Protein AF-A0A3D9RP71-F1 (afdb_monomer)

Foldseek 3Di:
DFDPDFDDPPDPPDDLVNLLVVLVVLVVVLVVLVVVLVVLLCCLVPDPQDPPDPCSVVVSVVLNVVSVVLNVVSVVLNVLSVVQNVCSVPPHDPVSSVVSVRVSVGSVRVVVVSVVVSVVSVVVRVVD

Secondary structure (DSSP, 8-state):
---SS------S---HHHHHHHHHHHHHHHHHHHHHHHHHHHHHHHS---TTSTTHHHHHHHHHHHHHHHHHHHHHHHHHHHHHHHHTTTS--HHHHHHHHHHHHHHHHHHHHHHHHHHHHHHHHHH-

Structure (mmCIF, N/CA/C/O backbone):
data_AF-A0A3D9RP71-F1
#
_entry.id   AF-A0A3D9RP71-F1
#
loop_
_atom_site.group_PDB
_atom_site.id
_atom_site.type_symbol
_atom_site.label_atom_id
_atom_site.label_alt_id
_atom_site.label_comp_id
_atom_site.label_asym_id
_atom_site.label_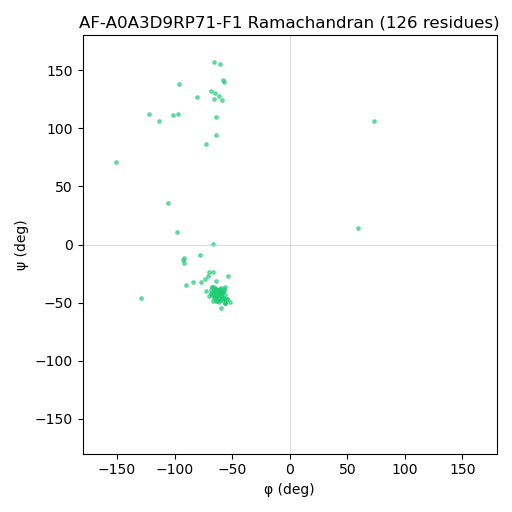entity_id
_atom_site.label_seq_id
_atom_site.pdbx_PDB_ins_code
_atom_site.Cartn_x
_atom_site.Cartn_y
_atom_site.Cartn_z
_atom_site.occupancy
_atom_site.B_iso_or_equiv
_atom_site.auth_seq_id
_atom_site.auth_comp_id
_atom_site.auth_asym_id
_atom_site.auth_atom_id
_atom_site.pdbx_PDB_model_num
ATOM 1 N N . MET A 1 1 ? 8.391 0.810 6.250 1.00 54.66 1 MET A N 1
ATOM 2 C CA . MET A 1 1 ? 8.148 -0.360 7.128 1.00 54.66 1 MET A CA 1
ATOM 3 C C . MET A 1 1 ? 8.701 -1.580 6.411 1.00 54.66 1 MET A C 1
ATOM 5 O O . MET A 1 1 ? 8.597 -1.591 5.196 1.00 54.66 1 MET A O 1
ATOM 9 N N . LYS A 1 2 ? 9.329 -2.535 7.108 1.00 62.09 2 LYS A N 1
ATOM 10 C CA . LYS A 1 2 ? 9.953 -3.707 6.464 1.00 62.09 2 LYS A CA 1
ATOM 11 C C . LYS A 1 2 ? 9.019 -4.913 6.489 1.00 62.09 2 LYS A C 1
ATOM 13 O O . LYS A 1 2 ? 8.387 -5.164 7.517 1.00 62.09 2 LYS A O 1
ATOM 18 N N . SER A 1 3 ? 8.960 -5.645 5.381 1.00 67.69 3 SER A N 1
ATOM 19 C CA . SER A 1 3 ? 8.308 -6.955 5.305 1.00 67.69 3 SER A CA 1
ATOM 20 C C . SER A 1 3 ? 8.945 -7.982 6.245 1.00 67.69 3 SER A C 1
ATOM 22 O O . SER A 1 3 ? 10.122 -7.905 6.603 1.00 67.69 3 SER A O 1
ATOM 24 N N . ILE A 1 4 ? 8.152 -8.988 6.622 1.00 70.75 4 ILE A N 1
ATOM 25 C CA . ILE A 1 4 ? 8.651 -10.213 7.270 1.00 70.75 4 ILE A CA 1
ATOM 26 C C . ILE A 1 4 ? 9.124 -11.200 6.190 1.00 70.75 4 ILE A C 1
ATOM 28 O O . ILE A 1 4 ? 10.067 -11.962 6.401 1.00 70.75 4 ILE A O 1
ATOM 32 N N . ILE A 1 5 ? 8.481 -11.183 5.017 1.00 74.69 5 ILE A N 1
ATOM 33 C CA . ILE A 1 5 ? 8.832 -12.034 3.880 1.00 74.69 5 ILE A CA 1
ATOM 34 C C . ILE A 1 5 ? 9.719 -11.233 2.934 1.00 74.69 5 ILE A C 1
ATOM 36 O O . ILE A 1 5 ? 9.245 -10.314 2.273 1.00 74.69 5 ILE A O 1
ATOM 40 N N . LYS A 1 6 ? 10.989 -11.631 2.819 1.00 74.25 6 LYS A N 1
ATOM 41 C CA . LYS A 1 6 ? 11.907 -11.030 1.847 1.00 74.25 6 LYS A CA 1
ATOM 42 C C . LYS A 1 6 ? 11.396 -11.240 0.427 1.00 74.25 6 LYS A C 1
ATOM 44 O O . LYS A 1 6 ? 11.156 -12.382 0.017 1.00 74.25 6 LYS A O 1
ATOM 49 N N . TYR A 1 7 ? 11.306 -10.147 -0.320 1.00 78.88 7 TYR A N 1
ATOM 50 C CA . TYR A 1 7 ? 11.076 -10.196 -1.753 1.00 78.88 7 TYR A CA 1
ATOM 51 C C . TYR A 1 7 ? 12.168 -11.034 -2.435 1.00 78.88 7 TYR A C 1
ATOM 53 O O . TYR A 1 7 ? 13.347 -11.001 -2.071 1.00 78.88 7 TYR A O 1
ATOM 61 N N . ARG A 1 8 ? 11.760 -11.837 -3.416 1.00 73.25 8 ARG A N 1
ATOM 62 C CA . ARG A 1 8 ? 12.668 -12.579 -4.289 1.00 73.25 8 ARG A CA 1
ATOM 63 C C . ARG A 1 8 ? 12.356 -12.165 -5.716 1.00 73.25 8 ARG A C 1
ATOM 65 O O . ARG A 1 8 ? 11.290 -12.499 -6.226 1.00 73.25 8 ARG A O 1
ATOM 72 N N . GLY A 1 9 ? 13.293 -11.463 -6.347 1.00 65.38 9 GLY A N 1
ATOM 73 C CA . GLY A 1 9 ? 13.229 -11.135 -7.766 1.00 65.38 9 GLY A CA 1
ATOM 74 C C . GLY A 1 9 ? 13.277 -12.406 -8.601 1.00 65.38 9 GLY A C 1
ATOM 75 O O . GLY A 1 9 ? 14.347 -12.960 -8.858 1.00 65.38 9 GLY A O 1
ATOM 76 N N . PHE A 1 10 ? 12.111 -12.928 -8.974 1.00 60.00 10 PHE A N 1
ATOM 77 C CA . PHE A 1 10 ? 12.036 -14.081 -9.858 1.00 60.00 10 PHE A CA 1
ATOM 78 C C . PHE A 1 10 ? 12.215 -13.619 -11.305 1.00 60.00 10 PHE A C 1
ATOM 80 O O . PHE A 1 10 ? 11.466 -12.772 -11.789 1.00 60.00 10 PHE A O 1
ATOM 87 N N . ASN A 1 11 ? 13.173 -14.259 -11.981 1.00 57.59 11 ASN A N 1
ATOM 88 C CA . ASN A 1 11 ? 13.448 -14.200 -13.416 1.00 57.59 11 ASN A CA 1
ATOM 89 C C . ASN A 1 11 ? 14.091 -12.888 -13.923 1.00 57.59 11 ASN A C 1
ATOM 91 O O . ASN A 1 11 ? 13.431 -11.863 -14.062 1.00 57.59 11 ASN A O 1
ATOM 95 N N . ARG A 1 12 ? 15.393 -12.944 -14.251 1.00 62.53 12 ARG A N 1
ATOM 96 C CA . ARG A 1 12 ? 16.184 -11.805 -14.774 1.00 62.53 12 ARG A CA 1
ATOM 97 C C . ARG A 1 12 ? 15.947 -11.515 -16.264 1.00 62.53 12 ARG A C 1
ATOM 99 O O . ARG A 1 12 ? 16.408 -10.493 -16.753 1.00 62.53 12 ARG A O 1
ATOM 106 N N . ASN A 1 13 ? 15.224 -12.392 -16.965 1.00 67.06 13 ASN A N 1
ATOM 107 C CA . ASN A 1 13 ? 14.987 -12.312 -18.410 1.00 67.06 13 ASN A CA 1
ATOM 108 C C . ASN A 1 13 ? 13.554 -11.866 -18.745 1.00 67.06 13 ASN A C 1
ATOM 110 O O . ASN A 1 13 ? 12.966 -12.370 -19.699 1.00 67.06 13 ASN A O 1
ATOM 114 N N . LYS A 1 14 ? 12.963 -10.967 -17.949 1.00 76.31 14 LYS A N 1
ATOM 115 C CA . LYS A 1 14 ? 11.636 -10.419 -18.259 1.00 76.31 14 LYS A CA 1
ATOM 116 C C . LYS A 1 14 ? 11.717 -9.537 -19.503 1.00 76.31 14 LYS A C 1
ATOM 118 O O . LYS A 1 14 ? 12.587 -8.672 -19.602 1.00 76.31 14 LYS A O 1
ATOM 123 N N . SER A 1 15 ? 10.796 -9.743 -20.432 1.00 84.69 15 SER A N 1
ATOM 124 C CA . SER A 1 15 ? 10.582 -8.855 -21.572 1.00 84.69 15 SER A CA 1
ATOM 125 C C . SER A 1 15 ? 10.073 -7.484 -21.113 1.00 84.69 15 SER A C 1
ATOM 127 O O . SER A 1 15 ? 9.471 -7.345 -20.046 1.00 84.69 15 SER A O 1
ATOM 129 N N . VAL A 1 16 ? 10.281 -6.455 -21.938 1.00 84.25 16 VAL A N 1
ATOM 130 C CA . VAL A 1 16 ? 9.745 -5.108 -21.671 1.00 84.25 16 VAL A CA 1
ATOM 131 C C . VAL A 1 16 ? 8.223 -5.146 -21.507 1.00 84.25 16 VAL A C 1
ATOM 133 O O . VAL A 1 16 ? 7.696 -4.480 -20.619 1.00 84.25 16 VAL A O 1
ATOM 136 N N . ASP A 1 17 ? 7.527 -5.969 -22.293 1.00 86.06 17 ASP A N 1
ATOM 137 C CA . ASP A 1 17 ? 6.075 -6.131 -22.197 1.00 86.06 17 ASP A CA 1
ATOM 138 C C . ASP A 1 17 ? 5.647 -6.737 -20.854 1.00 86.06 17 ASP A C 1
ATOM 140 O O . ASP A 1 17 ? 4.705 -6.245 -20.233 1.00 86.06 17 ASP A O 1
ATOM 144 N N . GLU A 1 18 ? 6.371 -7.737 -20.339 1.00 87.81 18 GLU A N 1
ATOM 145 C CA . GLU A 1 18 ? 6.117 -8.292 -19.001 1.00 87.81 18 GLU A CA 1
ATOM 146 C C . GLU A 1 18 ? 6.361 -7.260 -17.893 1.00 87.81 18 GLU A C 1
ATOM 148 O O . GLU A 1 18 ? 5.616 -7.204 -16.912 1.00 87.81 18 GLU A O 1
ATOM 153 N N . LEU A 1 19 ? 7.390 -6.421 -18.027 1.00 88.62 19 LEU A N 1
ATOM 154 C CA . LEU A 1 19 ? 7.688 -5.361 -17.060 1.00 88.62 19 LEU A CA 1
ATOM 155 C C . LEU A 1 19 ? 6.606 -4.272 -17.068 1.00 88.62 19 LEU A C 1
ATOM 157 O O . LEU A 1 19 ? 6.135 -3.862 -16.005 1.00 88.62 19 LEU A O 1
ATOM 161 N N . LEU A 1 20 ? 6.156 -3.854 -18.253 1.00 89.12 20 LEU A N 1
ATOM 162 C CA . LEU A 1 20 ? 5.041 -2.917 -18.409 1.00 89.12 20 LEU A CA 1
ATOM 163 C C . LEU A 1 20 ? 3.737 -3.502 -17.859 1.00 89.12 20 LEU A C 1
ATOM 165 O O . LEU A 1 20 ? 2.997 -2.810 -17.159 1.00 89.12 20 LEU A O 1
ATOM 169 N N . TYR A 1 21 ? 3.478 -4.783 -18.120 1.00 90.56 21 TYR A N 1
ATOM 170 C CA . TYR A 1 21 ? 2.328 -5.491 -17.571 1.00 90.56 21 TYR A CA 1
ATOM 171 C C . TYR A 1 21 ? 2.353 -5.512 -16.036 1.00 90.56 21 TYR A C 1
ATOM 173 O O . TYR A 1 21 ? 1.352 -5.179 -15.399 1.00 90.56 21 TYR A O 1
ATOM 181 N N . ASN A 1 22 ? 3.505 -5.802 -15.423 1.00 91.12 22 ASN A N 1
ATOM 182 C CA . ASN A 1 22 ? 3.662 -5.745 -13.966 1.00 91.12 22 ASN A CA 1
ATOM 183 C C . ASN A 1 22 ? 3.371 -4.346 -13.408 1.00 91.12 22 ASN A C 1
ATOM 185 O O . ASN A 1 22 ? 2.635 -4.221 -12.429 1.00 91.12 22 ASN A O 1
ATOM 189 N N . ASN A 1 23 ? 3.872 -3.294 -14.060 1.00 92.25 23 ASN A N 1
ATOM 190 C CA . ASN A 1 23 ? 3.583 -1.918 -13.657 1.00 92.25 23 ASN A CA 1
ATOM 191 C C . ASN A 1 23 ? 2.082 -1.600 -13.729 1.00 92.25 23 ASN A C 1
ATOM 193 O O . ASN A 1 23 ? 1.546 -0.973 -12.815 1.00 92.25 23 ASN A O 1
ATOM 197 N N . ILE A 1 24 ? 1.383 -2.061 -14.772 1.00 93.62 24 ILE A N 1
ATOM 198 C CA . ILE A 1 24 ? -0.076 -1.915 -14.893 1.00 93.62 24 ILE A CA 1
ATOM 199 C C . ILE A 1 24 ? -0.786 -2.622 -13.731 1.00 93.62 24 ILE A C 1
ATOM 201 O O . ILE A 1 24 ? -1.639 -2.019 -13.076 1.00 93.62 24 ILE A O 1
ATOM 205 N N . LEU A 1 25 ? -0.405 -3.863 -13.415 1.00 95.38 25 LEU A N 1
ATOM 206 C CA . LEU A 1 25 ? -0.972 -4.597 -12.279 1.00 95.38 25 LEU A CA 1
ATOM 207 C C . LEU A 1 25 ? -0.747 -3.871 -10.948 1.00 95.38 25 LEU A C 1
ATOM 209 O O . LEU A 1 25 ? -1.652 -3.815 -10.112 1.00 95.38 25 LEU A O 1
ATOM 213 N N . TRP A 1 26 ? 0.436 -3.293 -10.742 1.00 96.19 26 TRP A N 1
ATOM 214 C CA . TRP A 1 26 ? 0.723 -2.500 -9.549 1.00 96.19 26 TRP A CA 1
ATOM 215 C C . TRP A 1 26 ? -0.148 -1.246 -9.472 1.00 96.19 26 TRP A C 1
ATOM 217 O O . TRP A 1 26 ? -0.711 -0.970 -8.413 1.00 96.19 26 TRP A O 1
ATOM 227 N N . LEU A 1 27 ? -0.339 -0.529 -10.581 1.00 95.75 27 LEU A N 1
ATOM 228 C CA . LEU A 1 27 ? -1.230 0.634 -10.625 1.00 95.75 27 LEU A CA 1
ATOM 229 C C . LEU A 1 27 ? -2.682 0.259 -10.299 1.00 95.75 27 LEU A C 1
ATOM 231 O O . LEU A 1 27 ? -3.320 0.941 -9.497 1.00 95.75 27 LEU A O 1
ATOM 235 N N . HIS A 1 28 ? -3.200 -0.841 -10.856 1.00 96.50 28 HIS A N 1
ATOM 236 C CA . HIS A 1 28 ? -4.540 -1.332 -10.517 1.00 96.50 28 HIS A CA 1
ATOM 237 C C . HIS A 1 28 ? -4.667 -1.676 -9.034 1.00 96.50 28 HIS A C 1
ATOM 239 O O . HIS A 1 28 ? -5.631 -1.256 -8.392 1.00 96.50 28 HIS A O 1
ATOM 245 N N . TYR A 1 29 ? -3.674 -2.374 -8.479 1.00 96.62 29 TYR A N 1
ATOM 246 C CA . TYR A 1 29 ? -3.624 -2.666 -7.052 1.00 96.62 29 TYR A CA 1
ATOM 247 C C . TYR A 1 29 ? -3.679 -1.377 -6.220 1.00 96.62 29 TYR A C 1
ATOM 249 O O . TYR A 1 29 ? -4.538 -1.243 -5.355 1.00 96.62 29 TYR A O 1
ATOM 257 N N . PHE A 1 30 ? -2.843 -0.380 -6.511 1.00 97.69 30 PHE A N 1
ATOM 258 C CA . PHE A 1 30 ? -2.838 0.862 -5.735 1.00 97.69 30 PHE A CA 1
ATOM 259 C C . PHE A 1 30 ? -4.076 1.742 -5.943 1.00 97.69 30 PHE A C 1
ATOM 261 O O . PHE A 1 30 ? -4.421 2.521 -5.053 1.00 97.69 30 PHE A O 1
ATOM 268 N N . ASN A 1 31 ? -4.778 1.620 -7.067 1.00 96.81 31 ASN A N 1
ATOM 269 C CA . ASN A 1 31 ? -6.090 2.245 -7.229 1.00 96.81 31 ASN A CA 1
ATOM 270 C C . ASN A 1 31 ? -7.134 1.593 -6.320 1.00 96.81 31 ASN A C 1
ATOM 272 O O . ASN A 1 31 ? -7.901 2.305 -5.675 1.00 96.81 31 ASN A O 1
ATOM 276 N N . PHE A 1 32 ? -7.123 0.262 -6.209 1.00 97.25 32 PHE A N 1
ATOM 277 C CA . PHE A 1 32 ? -7.967 -0.446 -5.250 1.00 97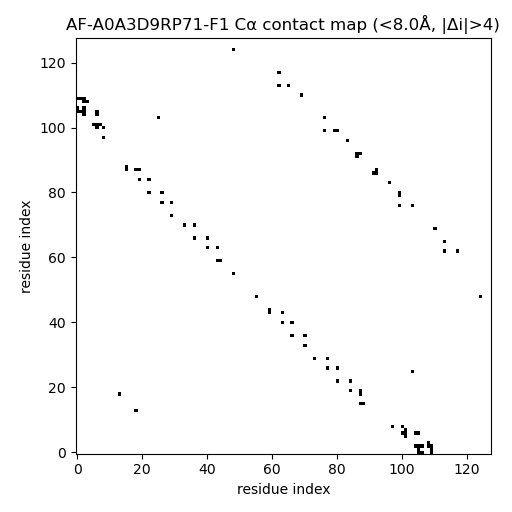.25 32 PHE A CA 1
ATOM 278 C C . PHE A 1 32 ? -7.647 -0.029 -3.806 1.00 97.25 32 PHE A C 1
ATOM 280 O O . PHE A 1 32 ? -8.554 0.339 -3.064 1.00 97.25 32 PHE A O 1
ATOM 287 N N . ILE A 1 33 ? -6.364 0.022 -3.431 1.00 97.56 33 ILE A N 1
ATOM 288 C CA . ILE A 1 33 ? -5.947 0.405 -2.072 1.00 97.56 33 ILE A CA 1
ATOM 289 C C . ILE A 1 33 ? -6.414 1.812 -1.699 1.00 97.56 33 ILE A C 1
ATOM 291 O O . ILE A 1 33 ? -6.833 2.029 -0.568 1.00 97.56 33 ILE A O 1
ATOM 295 N N . LYS A 1 34 ? -6.413 2.765 -2.637 1.00 97.94 34 LYS A N 1
ATOM 296 C CA . LYS A 1 34 ? -6.962 4.108 -2.394 1.00 97.94 34 LYS A CA 1
ATOM 297 C C . LYS A 1 34 ? -8.430 4.055 -1.957 1.00 97.94 34 LYS A C 1
ATOM 299 O O . LYS A 1 34 ? -8.834 4.736 -1.010 1.00 97.94 34 LYS A O 1
ATOM 304 N N . VAL A 1 35 ? -9.233 3.264 -2.670 1.00 98.19 35 VAL A N 1
ATOM 305 C CA . VAL A 1 35 ? -10.656 3.075 -2.363 1.00 98.19 35 VAL A CA 1
ATOM 306 C C . VAL A 1 35 ? -10.804 2.392 -1.005 1.00 98.19 35 VAL A C 1
ATOM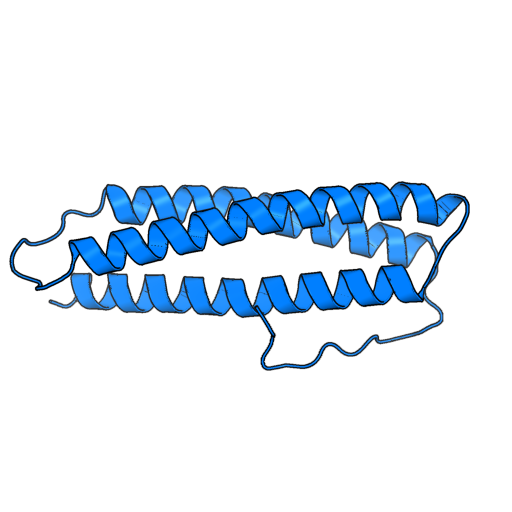 308 O O . VAL A 1 35 ? -11.570 2.863 -0.170 1.00 98.19 35 VAL A O 1
ATOM 311 N N . GLU A 1 36 ? -10.018 1.345 -0.749 1.00 97.75 36 GLU A N 1
ATOM 312 C CA . GLU A 1 36 ? -10.064 0.595 0.508 1.00 97.75 36 GLU A CA 1
ATOM 313 C C . GLU A 1 36 ? -9.644 1.448 1.717 1.00 97.75 36 GLU A C 1
ATOM 315 O O . GLU A 1 36 ? -10.342 1.453 2.726 1.00 97.75 36 GLU A O 1
ATOM 320 N N . ILE A 1 37 ? -8.577 2.249 1.614 1.00 97.94 37 ILE A N 1
ATOM 321 C CA . ILE A 1 37 ? -8.178 3.212 2.655 1.00 97.94 37 ILE A CA 1
ATOM 322 C C . ILE A 1 37 ? -9.313 4.194 2.944 1.00 97.94 37 ILE A C 1
ATOM 324 O O . ILE A 1 37 ? -9.631 4.449 4.106 1.00 97.94 37 ILE A O 1
ATOM 328 N N . THR A 1 38 ? -9.936 4.740 1.898 1.00 97.06 38 THR A N 1
ATOM 329 C CA . THR A 1 38 ? -11.045 5.690 2.054 1.00 97.06 38 THR A CA 1
ATOM 330 C C . THR A 1 38 ? -12.210 5.042 2.800 1.00 97.06 38 THR A C 1
ATOM 332 O O . THR A 1 38 ? -12.712 5.616 3.768 1.00 97.06 38 THR A O 1
ATOM 335 N N . PHE A 1 39 ? -12.574 3.820 2.407 1.00 96.50 39 PHE A N 1
ATOM 336 C CA . PHE A 1 39 ? -13.617 3.032 3.054 1.00 96.50 39 PHE A CA 1
ATOM 337 C C . PHE A 1 39 ? -13.294 2.728 4.523 1.00 96.50 39 PHE A C 1
ATOM 339 O O . PHE A 1 39 ? -14.116 2.994 5.395 1.00 96.50 39 PHE A O 1
ATOM 346 N N . LEU A 1 40 ? -12.091 2.232 4.830 1.00 95.81 40 LEU A N 1
ATOM 347 C CA . LEU A 1 40 ? -11.686 1.913 6.204 1.00 95.81 40 LEU A CA 1
ATOM 348 C C . LEU A 1 40 ? -11.707 3.153 7.103 1.00 95.81 40 LEU A C 1
ATOM 350 O O . LEU A 1 40 ? -12.166 3.079 8.241 1.00 95.81 40 LEU A O 1
ATOM 354 N N . LYS A 1 41 ? -11.269 4.311 6.594 1.00 94.69 41 LYS A N 1
ATOM 355 C CA . LYS A 1 41 ? -11.338 5.574 7.341 1.00 94.69 41 LYS A CA 1
ATOM 356 C C . LYS A 1 41 ? -12.775 6.007 7.620 1.00 94.69 41 LYS A C 1
ATOM 358 O O . LYS A 1 41 ? -13.023 6.551 8.691 1.00 94.69 41 LYS A O 1
ATOM 363 N N . GLN A 1 42 ? -13.696 5.818 6.675 1.00 92.69 42 GLN A N 1
ATOM 364 C CA . GLN A 1 42 ? -15.121 6.105 6.884 1.00 92.69 42 GLN A CA 1
ATOM 365 C C . GLN A 1 42 ? -15.717 5.147 7.913 1.00 92.69 42 GLN A C 1
ATOM 367 O O . GLN A 1 42 ? -16.283 5.599 8.903 1.00 92.69 42 GLN A O 1
ATOM 372 N N . LEU A 1 43 ? -15.475 3.845 7.753 1.00 90.19 43 LEU A N 1
ATOM 373 C CA . LEU A 1 43 ? -15.928 2.809 8.676 1.00 90.19 43 LEU A CA 1
ATOM 374 C C . LEU A 1 43 ? -15.485 3.093 10.117 1.00 90.19 43 LEU A C 1
ATOM 376 O O . LEU A 1 43 ? -16.297 3.058 11.033 1.00 90.19 43 LEU A O 1
ATOM 380 N N . LEU A 1 44 ? -14.211 3.441 10.312 1.00 89.62 44 LEU A N 1
ATOM 381 C CA . LEU A 1 44 ? -13.654 3.786 11.621 1.00 89.62 44 LEU A CA 1
ATOM 382 C C . LEU A 1 44 ? -14.228 5.079 12.221 1.00 89.62 44 LEU A C 1
ATOM 384 O O . LEU A 1 44 ? -14.158 5.262 13.430 1.00 89.62 44 LEU A O 1
ATOM 388 N N . LYS A 1 45 ? -14.763 5.995 11.409 1.00 85.25 45 LYS A N 1
ATOM 389 C CA . LYS A 1 45 ? -15.360 7.253 11.887 1.00 85.25 45 LYS A CA 1
ATOM 390 C C . LYS A 1 45 ? -16.851 7.132 12.180 1.00 85.25 45 LYS A C 1
ATOM 392 O O . LYS A 1 45 ? -17.340 7.810 13.076 1.00 85.25 45 LYS A O 1
ATOM 397 N N . GLU A 1 46 ? -17.560 6.321 11.403 1.00 81.25 46 GLU A N 1
ATOM 398 C CA . GLU A 1 46 ? -19.024 6.231 11.426 1.00 81.25 46 GLU A CA 1
ATOM 399 C C . GLU A 1 46 ? -19.552 5.138 12.360 1.00 81.25 46 GLU A C 1
ATOM 401 O O . GLU A 1 46 ? -20.747 5.109 12.657 1.00 81.25 46 GLU A O 1
ATOM 406 N N . TYR A 1 47 ? -18.694 4.232 12.834 1.00 69.81 47 TYR A N 1
ATOM 407 C CA . TYR A 1 47 ? -19.146 3.113 13.648 1.00 69.81 47 TYR A CA 1
ATOM 408 C C . TYR A 1 47 ? -19.726 3.589 15.000 1.00 69.81 47 TYR A C 1
ATOM 410 O O . TYR A 1 47 ? -19.077 4.368 15.702 1.00 69.81 47 TYR A O 1
ATOM 418 N N . PRO A 1 48 ? -20.933 3.137 15.401 1.00 65.12 48 PRO A N 1
ATOM 419 C CA . PRO A 1 48 ? -21.571 3.540 16.650 1.00 65.12 48 PRO A CA 1
ATOM 420 C C . PRO A 1 48 ? -20.849 2.890 17.833 1.00 65.12 48 PRO A C 1
ATOM 422 O O . PRO A 1 48 ? -21.180 1.805 18.309 1.00 65.12 48 PRO A O 1
ATOM 425 N N . PHE A 1 49 ? -19.807 3.566 18.286 1.00 64.31 49 PHE A N 1
ATOM 426 C CA . PHE A 1 49 ? -18.974 3.168 19.401 1.00 64.31 49 PHE A CA 1
ATOM 427 C C . PHE A 1 49 ? -19.779 3.161 20.707 1.00 64.31 49 PHE A C 1
ATO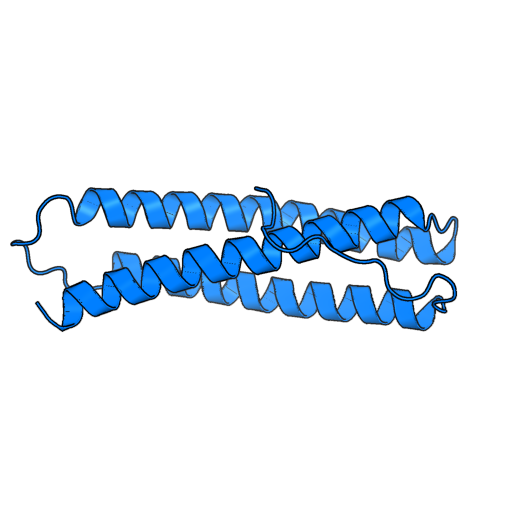M 429 O O . PHE A 1 49 ? -20.144 4.214 21.230 1.00 64.31 49 PHE A O 1
ATOM 436 N N . LYS A 1 50 ? -20.049 1.970 21.262 1.00 57.56 50 LYS A N 1
ATOM 437 C CA . LYS A 1 50 ? -20.550 1.846 22.638 1.00 57.56 50 LYS A CA 1
ATOM 438 C C . LYS A 1 50 ? -19.520 2.491 23.571 1.00 57.56 50 LYS A C 1
ATOM 440 O O . LYS A 1 50 ? -18.352 2.113 23.576 1.00 57.56 50 LYS A O 1
ATOM 445 N N . THR A 1 51 ? -19.954 3.448 24.382 1.00 57.72 51 THR A N 1
ATOM 446 C CA . THR A 1 51 ? -19.106 4.336 25.201 1.00 57.72 51 THR A CA 1
ATOM 447 C C . THR A 1 51 ? -18.337 3.645 26.336 1.00 57.72 51 THR A C 1
ATOM 449 O O . THR A 1 51 ? -17.604 4.311 27.059 1.00 57.72 51 THR A O 1
ATOM 452 N N . ASN A 1 52 ? -18.478 2.327 26.505 1.00 58.94 52 ASN A N 1
ATOM 453 C CA . ASN A 1 52 ? -17.916 1.575 27.631 1.00 58.94 52 ASN A CA 1
ATOM 454 C C . ASN A 1 52 ? -16.580 0.876 27.328 1.00 58.94 52 ASN A C 1
ATOM 456 O O . ASN A 1 52 ? -16.137 0.066 28.137 1.00 58.94 52 ASN A O 1
ATOM 460 N N . ILE A 1 53 ? -15.933 1.161 26.193 1.00 65.25 53 ILE A N 1
ATOM 461 C CA . ILE A 1 53 ? -14.636 0.562 25.843 1.00 65.25 53 ILE A CA 1
ATOM 462 C C . ILE A 1 53 ? -13.522 1.584 26.129 1.00 65.25 53 ILE A C 1
ATOM 464 O O . ILE A 1 53 ? -13.440 2.606 25.439 1.00 65.25 53 ILE A O 1
ATOM 468 N N . PRO A 1 54 ? -12.665 1.344 27.140 1.00 64.69 54 PRO A N 1
ATOM 469 C CA . PRO A 1 54 ? -11.532 2.213 27.440 1.00 64.69 54 PRO A CA 1
ATOM 470 C C . PRO A 1 54 ? -10.601 2.352 26.230 1.00 64.69 54 PRO A C 1
ATOM 472 O O . PRO A 1 54 ? -10.371 1.386 25.507 1.00 64.69 54 PRO A O 1
ATOM 475 N N . ASN A 1 55 ? -10.061 3.553 26.013 1.00 71.50 55 ASN A N 1
ATOM 476 C CA . ASN A 1 55 ? -9.096 3.877 24.950 1.00 71.50 55 ASN A CA 1
ATOM 477 C C . ASN A 1 55 ? -9.585 3.613 23.510 1.00 71.50 55 ASN A C 1
ATOM 479 O O . ASN A 1 55 ? -8.796 3.645 22.566 1.00 71.50 55 ASN A O 1
ATOM 483 N N . LEU A 1 56 ? -10.892 3.398 23.313 1.00 74.50 56 LEU A N 1
ATOM 484 C CA . LEU A 1 56 ? -11.507 3.152 22.005 1.00 74.50 56 LEU A CA 1
ATOM 485 C C . LEU A 1 56 ? -11.128 4.228 20.983 1.00 74.50 56 LEU A C 1
ATOM 487 O O . LEU A 1 56 ? -10.642 3.943 19.890 1.00 74.50 56 LEU A O 1
ATOM 491 N N . PHE A 1 57 ? -11.284 5.485 21.388 1.00 79.00 57 PHE A N 1
ATOM 492 C CA . PHE A 1 57 ? -10.996 6.636 20.545 1.00 79.00 57 PHE A CA 1
ATOM 493 C C . PHE A 1 57 ? -9.510 6.748 20.178 1.00 79.00 57 PHE A C 1
ATOM 495 O O . PHE A 1 57 ? -9.187 7.023 19.025 1.00 79.00 57 PHE A O 1
ATOM 502 N N . GLU A 1 58 ? -8.606 6.474 21.122 1.00 84.69 58 GLU A N 1
ATOM 503 C CA . GLU A 1 58 ? -7.159 6.528 20.883 1.00 84.69 58 GLU A CA 1
ATOM 504 C C . GLU A 1 58 ? -6.734 5.492 19.837 1.00 84.69 58 GLU A C 1
ATOM 506 O O . GLU A 1 58 ? -6.026 5.822 18.885 1.00 84.69 58 GLU A O 1
ATOM 511 N N . HIS A 1 59 ? -7.225 4.255 19.950 1.00 87.19 59 HIS A N 1
ATOM 512 C CA 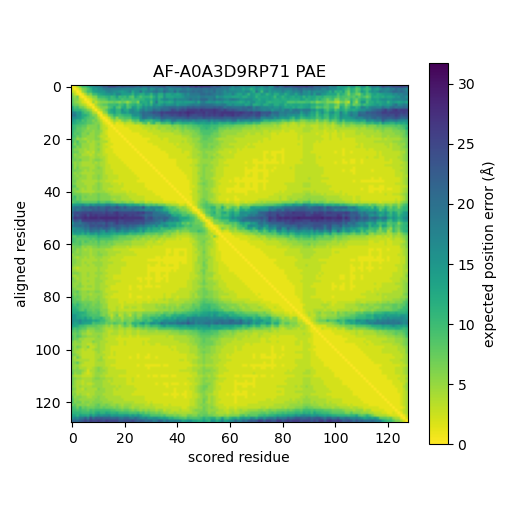. HIS A 1 59 ? -6.936 3.202 18.976 1.00 87.19 59 HIS A CA 1
ATOM 513 C C . HIS A 1 59 ? -7.464 3.535 17.575 1.00 87.19 59 HIS A C 1
ATOM 515 O O . HIS A 1 59 ? -6.750 3.354 16.588 1.00 87.19 59 HIS A O 1
ATOM 521 N N . ILE A 1 60 ? -8.679 4.081 17.472 1.00 88.94 60 ILE A N 1
ATOM 522 C CA . IL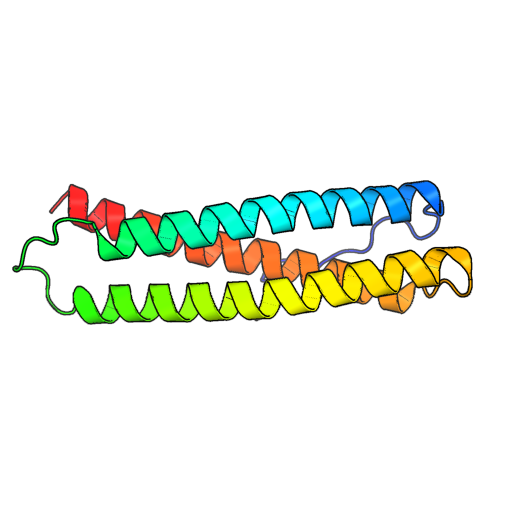E A 1 60 ? -9.245 4.531 16.192 1.00 88.94 60 ILE A CA 1
ATOM 523 C C . ILE A 1 60 ? -8.388 5.636 15.570 1.00 88.94 60 ILE A C 1
ATOM 525 O O . ILE A 1 60 ? -8.087 5.590 14.375 1.00 88.94 60 ILE A O 1
ATOM 529 N N . GLN A 1 61 ? -7.968 6.622 16.366 1.00 89.69 61 GLN A N 1
ATOM 530 C CA . GLN A 1 61 ? -7.106 7.702 15.889 1.00 89.69 61 GLN A CA 1
ATOM 531 C C . GLN A 1 61 ? -5.754 7.182 15.390 1.00 89.69 61 GLN A C 1
ATOM 533 O O . GLN A 1 61 ? -5.269 7.653 14.357 1.00 89.69 61 GLN A O 1
ATOM 538 N N . LEU A 1 62 ? -5.168 6.195 16.075 1.00 93.75 62 LEU A N 1
ATOM 539 C CA . LEU A 1 62 ? -3.941 5.538 15.625 1.00 93.75 62 LEU A CA 1
ATOM 540 C C . LEU A 1 62 ? -4.139 4.853 14.269 1.00 93.75 62 LEU A C 1
ATOM 542 O O . LEU A 1 62 ? -3.365 5.113 13.350 1.00 93.75 62 LEU A O 1
ATOM 546 N N . PHE A 1 63 ? -5.215 4.081 14.089 1.00 95.00 63 PHE A N 1
ATOM 547 C CA . PHE A 1 63 ? -5.500 3.450 12.798 1.00 95.00 63 PHE A CA 1
ATOM 548 C C . PHE A 1 63 ? -5.711 4.463 11.671 1.00 95.00 63 PHE A C 1
ATOM 550 O O . PHE A 1 63 ? -5.219 4.257 10.563 1.00 95.00 63 PHE A O 1
ATOM 557 N N . ILE A 1 64 ? -6.400 5.577 11.933 1.00 94.88 64 ILE A N 1
ATOM 558 C CA . ILE A 1 64 ? -6.577 6.644 10.937 1.00 94.88 64 ILE A CA 1
ATOM 559 C C . ILE A 1 64 ? -5.221 7.234 10.528 1.00 94.88 64 ILE A C 1
ATOM 561 O O . ILE A 1 64 ? -4.969 7.405 9.334 1.00 94.88 64 ILE A O 1
ATOM 565 N N . LYS A 1 65 ? -4.335 7.500 11.493 1.00 96.25 65 LYS A N 1
ATOM 566 C CA . LYS A 1 65 ? -2.985 8.019 11.234 1.00 96.25 65 LYS A CA 1
ATOM 567 C C . LYS A 1 65 ? -2.130 7.032 10.434 1.00 96.25 65 LYS A C 1
ATOM 569 O O . LYS A 1 65 ? -1.394 7.441 9.530 1.00 96.25 65 LYS A O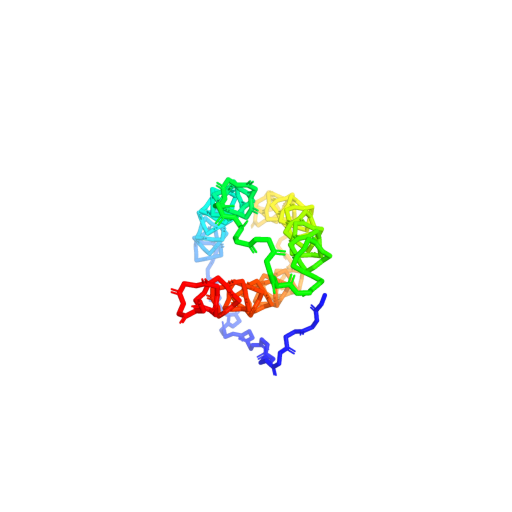 1
ATOM 574 N N . ASP A 1 66 ? -2.230 5.745 10.744 1.00 96.94 66 ASP A N 1
ATOM 575 C CA . ASP A 1 66 ? -1.534 4.703 9.994 1.00 96.94 66 ASP A CA 1
ATOM 576 C C . ASP A 1 66 ? -2.055 4.644 8.552 1.00 96.94 66 ASP A C 1
ATOM 578 O O . ASP A 1 66 ? -1.261 4.687 7.613 1.00 96.94 66 ASP A O 1
ATOM 582 N N . LEU A 1 67 ? -3.377 4.664 8.350 1.00 97.69 67 LEU A N 1
ATOM 583 C CA . LEU A 1 67 ? -3.998 4.715 7.020 1.00 97.69 67 LEU A CA 1
ATOM 584 C C . LEU A 1 67 ? -3.559 5.949 6.211 1.00 97.69 67 LEU A C 1
ATOM 586 O O . LEU A 1 67 ? -3.279 5.826 5.019 1.00 97.69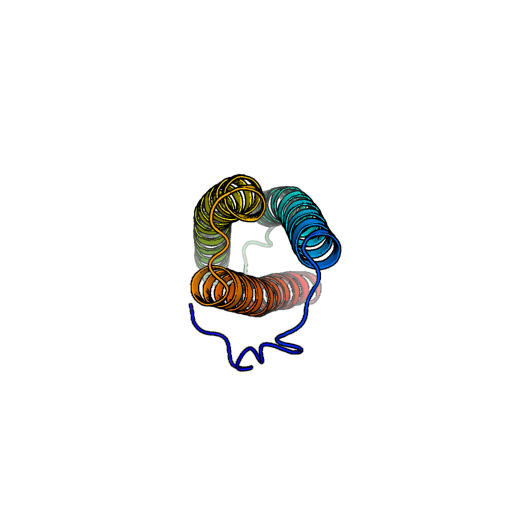 67 LEU A O 1
ATOM 590 N N . ASP A 1 68 ? -3.429 7.118 6.845 1.00 97.50 68 ASP A N 1
ATOM 591 C CA . ASP A 1 68 ? -2.887 8.326 6.204 1.00 97.50 68 ASP A CA 1
ATOM 592 C C . ASP A 1 68 ? -1.417 8.164 5.800 1.00 97.50 68 ASP A C 1
ATOM 594 O O . ASP A 1 68 ? -0.995 8.603 4.727 1.00 97.50 68 ASP A O 1
ATOM 598 N N . THR A 1 69 ? -0.625 7.484 6.628 1.00 97.25 69 THR A N 1
ATOM 599 C CA . THR A 1 69 ? 0.772 7.165 6.311 1.00 97.25 69 THR A CA 1
ATOM 600 C C . THR A 1 69 ? 0.861 6.238 5.096 1.00 97.25 69 THR A C 1
ATOM 602 O O . THR A 1 69 ? 1.671 6.479 4.196 1.00 97.25 69 THR A O 1
ATOM 605 N N . PHE A 1 70 ? -0.008 5.226 5.019 1.00 97.19 70 PHE A N 1
ATOM 606 C CA . PHE A 1 70 ? -0.099 4.327 3.867 1.00 97.19 70 PHE A CA 1
ATOM 607 C C . PHE A 1 70 ? -0.570 5.034 2.593 1.00 97.19 70 PHE A C 1
ATOM 609 O O . PHE A 1 70 ? -0.057 4.719 1.518 1.00 97.19 70 PHE A O 1
ATOM 616 N N . GLU A 1 71 ? -1.490 5.996 2.681 1.00 97.81 71 GLU A N 1
ATOM 617 C CA . GLU A 1 71 ? -1.918 6.792 1.522 1.00 97.81 71 GLU A CA 1
ATOM 618 C C . GLU A 1 71 ? -0.777 7.672 0.994 1.00 97.81 71 GLU A C 1
ATOM 620 O O . GLU A 1 71 ? -0.515 7.709 -0.209 1.00 97.81 71 GLU A O 1
ATOM 625 N N . ASN A 1 72 ? -0.023 8.317 1.885 1.00 97.56 72 ASN A N 1
ATOM 626 C CA . ASN A 1 72 ? 1.134 9.121 1.493 1.00 97.56 72 ASN A CA 1
ATOM 627 C C . ASN A 1 72 ? 2.233 8.272 0.838 1.00 97.56 72 ASN A C 1
ATOM 629 O O . ASN A 1 72 ? 2.847 8.692 -0.143 1.00 97.56 72 ASN A O 1
ATOM 633 N N . HIS A 1 73 ? 2.492 7.069 1.359 1.00 97.06 73 HIS A N 1
ATOM 634 C CA . HIS A 1 73 ? 3.467 6.154 0.759 1.00 97.06 73 HIS A CA 1
ATOM 635 C C . HIS A 1 73 ? 2.980 5.622 -0.597 1.00 97.06 73 HIS A C 1
ATOM 637 O O . HIS A 1 73 ? 3.752 5.595 -1.553 1.00 97.06 73 HIS A O 1
ATOM 643 N N . ARG A 1 74 ? 1.684 5.313 -0.724 1.00 97.44 74 ARG A N 1
ATOM 644 C CA . ARG A 1 74 ? 1.046 4.905 -1.986 1.00 97.44 74 ARG A CA 1
ATOM 645 C C . ARG A 1 74 ? 1.275 5.916 -3.105 1.00 97.44 74 ARG A C 1
ATOM 647 O O . ARG A 1 74 ? 1.615 5.523 -4.218 1.00 97.44 74 ARG A O 1
ATOM 654 N N . ILE A 1 75 ? 1.081 7.204 -2.815 1.00 97.44 75 ILE A N 1
ATOM 655 C CA . ILE A 1 75 ? 1.269 8.289 -3.790 1.00 97.44 75 ILE A CA 1
ATOM 656 C C . ILE A 1 75 ? 2.710 8.285 -4.316 1.00 97.44 75 ILE A C 1
ATOM 658 O O . ILE A 1 75 ? 2.907 8.259 -5.530 1.00 97.44 75 ILE A O 1
ATOM 662 N N . LYS A 1 76 ? 3.703 8.189 -3.422 1.00 96.44 76 LYS A N 1
ATOM 663 C CA . LYS A 1 76 ? 5.126 8.117 -3.800 1.00 96.44 76 LYS A CA 1
ATOM 664 C C . LYS A 1 76 ? 5.441 6.898 -4.668 1.00 96.44 76 LYS A C 1
ATOM 666 O O . LYS A 1 76 ? 6.142 7.012 -5.668 1.00 96.44 76 LYS A O 1
ATOM 671 N N . ILE A 1 77 ? 4.890 5.731 -4.328 1.00 96.69 77 ILE A N 1
ATOM 672 C CA . ILE A 1 77 ? 5.091 4.519 -5.132 1.00 96.69 77 ILE A CA 1
ATOM 673 C C . ILE A 1 77 ? 4.489 4.687 -6.536 1.00 96.69 77 ILE A C 1
ATOM 675 O O . ILE A 1 77 ? 5.116 4.302 -7.519 1.00 96.69 77 ILE A O 1
ATOM 679 N N . ILE A 1 78 ? 3.301 5.287 -6.669 1.00 96.31 78 ILE A N 1
ATOM 680 C CA . ILE A 1 78 ? 2.691 5.544 -7.987 1.00 96.31 78 ILE A CA 1
ATOM 681 C C . ILE A 1 78 ? 3.558 6.476 -8.839 1.00 96.31 78 ILE A C 1
ATOM 683 O O . ILE A 1 78 ? 3.712 6.239 -10.042 1.00 96.31 78 ILE A O 1
ATOM 687 N N . GLU A 1 79 ? 4.132 7.516 -8.238 1.00 94.75 79 GLU A N 1
ATOM 688 C CA . GLU A 1 79 ? 5.077 8.407 -8.918 1.00 94.75 79 GLU A CA 1
ATOM 689 C C . GLU A 1 79 ? 6.296 7.621 -9.427 1.00 94.75 79 GLU A C 1
ATOM 691 O O . GLU A 1 79 ? 6.661 7.743 -10.602 1.00 94.75 79 GLU A O 1
ATOM 696 N N . ASN A 1 80 ? 6.849 6.729 -8.596 1.00 93.25 80 ASN A N 1
ATOM 697 C CA . ASN A 1 80 ? 7.966 5.855 -8.963 1.00 93.25 80 ASN A CA 1
ATOM 698 C C . ASN A 1 80 ? 7.607 4.884 -10.100 1.00 93.25 80 ASN A C 1
ATOM 700 O O . ASN A 1 80 ? 8.359 4.787 -11.070 1.00 93.25 80 ASN A O 1
ATOM 704 N N . ILE A 1 81 ? 6.443 4.224 -10.046 1.00 93.31 81 ILE A N 1
ATOM 705 C CA . ILE A 1 81 ? 5.957 3.342 -11.125 1.00 93.31 81 ILE A CA 1
ATOM 706 C C . ILE A 1 81 ? 5.809 4.128 -12.432 1.00 93.31 81 ILE A C 1
ATOM 708 O O . ILE A 1 81 ? 6.208 3.666 -13.502 1.00 93.31 81 ILE A O 1
ATOM 712 N N . THR A 1 82 ? 5.256 5.340 -12.363 1.00 91.12 82 THR A N 1
ATOM 713 C CA . THR A 1 82 ? 5.057 6.195 -13.541 1.00 91.12 82 THR A CA 1
ATOM 714 C C . THR A 1 82 ? 6.391 6.627 -14.152 1.00 91.12 82 THR A C 1
ATOM 716 O O . THR A 1 82 ? 6.528 6.659 -15.377 1.00 91.12 82 THR A O 1
ATOM 719 N N . SER A 1 83 ? 7.385 6.931 -13.316 1.00 89.94 83 SER A N 1
ATOM 720 C CA . SER A 1 83 ? 8.751 7.234 -13.753 1.00 89.94 83 SER A CA 1
ATOM 721 C C . SER A 1 83 ? 9.411 6.020 -14.418 1.00 89.94 83 SER A C 1
ATOM 723 O O . SER A 1 83 ? 9.889 6.120 -15.550 1.00 89.94 83 SER A O 1
ATOM 725 N N . GLN A 1 84 ? 9.339 4.847 -13.782 1.00 86.62 84 GLN A N 1
ATOM 726 C CA . GLN A 1 84 ? 9.866 3.587 -14.318 1.00 86.62 84 GLN A CA 1
ATOM 727 C C . GLN A 1 84 ? 9.223 3.210 -15.659 1.00 86.62 84 GLN A C 1
ATOM 729 O O . GLN A 1 84 ? 9.922 2.845 -16.601 1.00 86.62 84 GLN A O 1
ATOM 734 N N . ASN A 1 85 ? 7.907 3.390 -15.809 1.00 87.12 85 ASN A N 1
ATOM 735 C CA . ASN A 1 85 ? 7.203 3.189 -17.081 1.00 87.12 85 ASN A CA 1
ATOM 736 C C . ASN A 1 85 ? 7.774 4.029 -18.233 1.00 87.12 85 ASN A C 1
ATOM 738 O O . ASN A 1 85 ? 7.822 3.562 -19.372 1.00 87.12 85 ASN A O 1
ATOM 742 N N . LYS A 1 86 ? 8.214 5.262 -17.955 1.00 86.00 86 LYS A N 1
ATOM 743 C CA . LYS A 1 86 ? 8.863 6.120 -18.958 1.00 86.00 86 LYS A CA 1
ATOM 744 C C . LYS A 1 86 ? 10.280 5.637 -19.276 1.00 86.00 86 LYS A C 1
ATOM 746 O O . LYS A 1 86 ? 10.674 5.649 -20.439 1.00 86.00 86 LYS A O 1
ATOM 751 N N . GLN A 1 87 ? 11.024 5.199 -18.260 1.00 85.06 87 GLN A N 1
ATOM 752 C CA . GLN A 1 87 ? 12.416 4.751 -18.386 1.00 85.06 87 GLN A CA 1
ATOM 753 C C . GLN A 1 87 ? 12.554 3.382 -19.064 1.00 85.06 87 GLN A C 1
ATOM 755 O O . GLN A 1 87 ? 13.528 3.163 -19.781 1.00 85.06 87 GLN A O 1
ATOM 760 N N . LEU A 1 88 ? 11.562 2.496 -18.923 1.00 82.12 88 LEU A N 1
ATOM 761 C CA . LEU A 1 88 ? 11.532 1.169 -19.554 1.00 82.12 88 LEU A CA 1
ATOM 762 C C . LEU A 1 88 ? 11.730 1.204 -21.077 1.00 82.12 88 LEU A C 1
ATOM 764 O O . LEU A 1 88 ? 12.227 0.241 -21.650 1.00 82.12 88 LEU A O 1
ATOM 768 N N . LYS A 1 89 ? 11.359 2.310 -21.732 1.00 72.69 89 LYS A N 1
ATOM 769 C CA . LYS A 1 89 ? 11.466 2.474 -23.189 1.00 72.69 89 LYS A CA 1
ATOM 770 C C . LYS A 1 89 ? 12.778 3.110 -23.652 1.00 72.69 89 LYS A C 1
ATOM 772 O O . LYS A 1 89 ? 13.033 3.128 -24.851 1.00 72.69 89 LYS A O 1
ATOM 777 N N . THR A 1 90 ? 13.577 3.671 -22.743 1.00 78.75 90 THR A N 1
ATOM 778 C CA . THR A 1 90 ? 14.728 4.519 -23.100 1.00 78.75 90 THR A CA 1
ATOM 779 C C . THR A 1 90 ? 16.025 4.110 -22.412 1.00 78.75 90 THR A C 1
ATOM 781 O O . THR A 1 90 ? 17.054 4.038 -23.074 1.00 78.75 90 THR A O 1
ATOM 784 N N . ASN A 1 91 ? 15.998 3.840 -21.106 1.00 78.88 91 ASN A N 1
ATOM 785 C CA . ASN A 1 91 ? 17.173 3.491 -20.312 1.00 78.88 91 ASN A CA 1
ATOM 786 C C . ASN A 1 91 ? 16.764 2.586 -19.141 1.00 78.88 91 ASN A C 1
ATOM 788 O O . ASN A 1 91 ? 16.700 3.017 -17.988 1.00 78.88 91 ASN A O 1
ATOM 792 N N . PHE A 1 92 ? 16.405 1.341 -19.459 1.00 81.94 92 PHE A N 1
ATOM 793 C CA . PHE A 1 92 ? 15.930 0.389 -18.463 1.00 81.94 92 PHE A CA 1
ATOM 794 C C . PHE A 1 92 ? 17.035 0.025 -17.462 1.00 81.94 92 PHE A C 1
ATOM 796 O O . PHE A 1 92 ? 18.097 -0.468 -17.839 1.00 81.94 92 PHE A O 1
ATOM 803 N N . ASN A 1 93 ? 16.744 0.215 -16.174 1.00 84.81 93 ASN A N 1
ATOM 804 C CA . ASN A 1 93 ? 17.596 -0.213 -15.074 1.00 84.81 93 ASN A CA 1
ATOM 805 C C . ASN A 1 93 ? 16.890 -1.314 -14.272 1.00 84.81 93 ASN A C 1
ATOM 807 O O . ASN A 1 93 ? 15.970 -1.042 -13.499 1.00 84.81 93 ASN A O 1
ATOM 811 N N . LEU A 1 94 ? 17.360 -2.553 -14.434 1.00 84.69 94 LEU A N 1
ATOM 812 C CA . LEU A 1 94 ? 16.809 -3.717 -13.742 1.00 84.69 94 LEU A CA 1
ATOM 813 C C . LEU A 1 94 ? 16.909 -3.601 -12.215 1.00 84.69 94 LEU A C 1
ATOM 815 O O . LEU A 1 94 ? 15.971 -3.989 -11.530 1.00 84.69 94 LEU A O 1
ATOM 819 N N . ALA A 1 95 ? 18.004 -3.057 -11.678 1.00 86.00 95 ALA A N 1
ATOM 820 C CA . ALA A 1 95 ? 18.169 -2.920 -10.231 1.00 86.00 95 ALA A CA 1
ATOM 821 C C . ALA A 1 95 ? 17.107 -1.979 -9.649 1.00 86.00 95 ALA A C 1
ATOM 823 O O . ALA A 1 95 ? 16.398 -2.350 -8.724 1.00 86.00 95 ALA A O 1
ATOM 824 N N . ALA A 1 96 ? 16.907 -0.821 -10.282 1.00 87.25 96 ALA A N 1
ATOM 825 C CA . ALA A 1 96 ? 15.891 0.137 -9.852 1.00 87.25 96 ALA A CA 1
ATOM 826 C C . ALA A 1 96 ? 14.456 -0.416 -9.977 1.00 87.25 96 ALA A C 1
ATOM 828 O O . ALA A 1 96 ? 13.579 -0.051 -9.194 1.00 87.25 96 ALA A O 1
ATOM 829 N N . PHE A 1 97 ? 14.204 -1.290 -10.958 1.00 89.12 97 PHE A N 1
ATOM 830 C CA . PHE A 1 97 ? 12.922 -1.985 -11.081 1.00 89.12 97 PHE A CA 1
ATOM 831 C C . PHE A 1 97 ? 12.718 -3.017 -9.963 1.00 89.12 97 PHE A C 1
ATOM 833 O O . PHE A 1 97 ? 11.635 -3.084 -9.388 1.00 89.12 97 PHE A O 1
ATOM 840 N N . GLU A 1 98 ? 13.739 -3.816 -9.649 1.00 88.62 98 GLU A N 1
ATOM 841 C CA . GLU A 1 98 ? 13.668 -4.809 -8.571 1.00 88.62 98 GLU A CA 1
ATOM 842 C C . GLU A 1 98 ? 13.558 -4.143 -7.189 1.00 88.62 98 GLU A C 1
ATOM 844 O O . GLU A 1 98 ? 12.770 -4.612 -6.371 1.00 88.62 98 GLU A O 1
ATOM 849 N N . ASP A 1 99 ? 14.229 -3.009 -6.960 1.00 90.38 99 ASP A N 1
ATOM 850 C CA . ASP A 1 99 ? 14.082 -2.209 -5.734 1.00 90.38 99 ASP A CA 1
ATOM 851 C C . ASP A 1 99 ? 12.636 -1.708 -5.565 1.00 90.38 99 ASP A C 1
ATOM 853 O O . ASP A 1 99 ? 12.052 -1.795 -4.483 1.00 90.38 99 ASP A O 1
ATOM 857 N N . LEU A 1 100 ? 12.017 -1.227 -6.651 1.00 92.25 100 LEU A N 1
ATOM 858 C CA . LEU A 1 100 ? 10.608 -0.826 -6.644 1.00 92.25 100 LEU A CA 1
ATOM 859 C C . LEU A 1 100 ? 9.682 -2.026 -6.398 1.00 92.25 100 LEU A C 1
ATOM 861 O O . LEU A 1 100 ? 8.697 -1.916 -5.668 1.00 92.25 100 LEU A O 1
ATOM 865 N N . ALA A 1 101 ? 9.983 -3.180 -6.994 1.00 92.38 101 ALA A N 1
ATOM 866 C CA . ALA A 1 101 ? 9.213 -4.400 -6.779 1.00 92.38 101 ALA A CA 1
ATOM 867 C C . ALA A 1 101 ? 9.276 -4.864 -5.312 1.00 92.38 101 ALA A C 1
ATOM 869 O O . ALA A 1 101 ? 8.249 -5.265 -4.753 1.00 92.38 101 ALA A O 1
ATOM 870 N N . GLU A 1 102 ? 10.447 -4.762 -4.679 1.00 92.69 102 GLU A N 1
ATOM 871 C CA . GLU A 1 102 ? 10.633 -5.015 -3.249 1.00 92.69 102 GLU A CA 1
ATOM 872 C C . GLU A 1 102 ? 9.829 -4.023 -2.402 1.00 92.69 102 GLU A C 1
ATOM 874 O O . GLU A 1 102 ? 9.047 -4.448 -1.552 1.00 92.69 102 GLU A O 1
ATOM 879 N N . GLU A 1 103 ? 9.915 -2.721 -2.688 1.00 94.56 103 GLU A N 1
ATOM 880 C CA . GLU A 1 103 ? 9.136 -1.693 -1.987 1.00 94.56 103 GLU A CA 1
ATOM 881 C C . GLU A 1 103 ? 7.622 -1.964 -2.065 1.00 94.56 103 GLU A C 1
ATOM 883 O O . GLU A 1 103 ? 6.905 -1.870 -1.065 1.00 94.56 103 GLU A O 1
ATOM 888 N N . ILE A 1 104 ? 7.124 -2.351 -3.241 1.00 95.06 104 ILE A N 1
ATOM 889 C CA . ILE A 1 104 ? 5.713 -2.697 -3.451 1.00 95.06 104 ILE A CA 1
ATOM 890 C C . ILE A 1 104 ? 5.332 -3.958 -2.672 1.00 95.06 104 ILE A C 1
ATOM 892 O O . ILE A 1 104 ? 4.232 -4.031 -2.117 1.00 95.06 104 ILE A O 1
ATOM 896 N N . SER A 1 105 ? 6.212 -4.958 -2.627 1.00 94.00 105 SER A N 1
ATOM 897 C CA . SER A 1 105 ? 6.008 -6.176 -1.840 1.00 94.00 105 SER A CA 1
ATOM 898 C C . SER A 1 105 ? 5.908 -5.861 -0.344 1.00 94.00 105 SER A C 1
ATOM 900 O O . SER A 1 105 ? 4.976 -6.315 0.329 1.00 94.00 105 SER A O 1
ATOM 902 N N . ASP A 1 106 ? 6.808 -5.020 0.162 1.00 94.31 106 ASP A N 1
ATOM 903 C CA . ASP A 1 106 ? 6.821 -4.559 1.548 1.00 94.31 106 ASP A CA 1
ATOM 904 C C . ASP A 1 106 ? 5.555 -3.778 1.897 1.00 94.31 106 ASP A C 1
ATOM 906 O O . ASP A 1 106 ? 4.910 -4.047 2.918 1.00 94.31 106 ASP A O 1
ATOM 910 N N . TYR A 1 107 ? 5.147 -2.863 1.016 1.00 96.38 107 TYR A N 1
ATOM 911 C CA . TYR A 1 107 ? 3.896 -2.128 1.158 1.00 96.38 107 TYR A CA 1
ATOM 912 C C . TYR A 1 107 ? 2.708 -3.088 1.261 1.00 96.38 107 TYR A C 1
ATOM 914 O O . TYR A 1 107 ? 1.901 -2.981 2.182 1.00 96.38 107 TYR A O 1
ATOM 922 N N . LYS A 1 108 ? 2.598 -4.051 0.335 1.00 95.00 108 LYS A N 1
ATOM 923 C CA . LYS A 1 108 ? 1.497 -5.026 0.299 1.00 95.00 108 LYS A CA 1
ATOM 924 C C . LYS A 1 108 ? 1.376 -5.789 1.609 1.00 95.00 108 LYS A C 1
ATOM 926 O O . LYS A 1 108 ? 0.290 -5.853 2.180 1.00 95.00 108 LYS A O 1
ATOM 931 N N . GLN A 1 109 ? 2.482 -6.346 2.097 1.00 93.88 109 GLN A N 1
ATOM 932 C CA . GLN A 1 109 ? 2.453 -7.141 3.320 1.00 93.88 109 GLN A CA 1
ATOM 933 C C . GLN A 1 109 ? 2.095 -6.289 4.540 1.00 93.88 109 GLN A C 1
ATOM 935 O O . GLN A 1 109 ? 1.258 -6.680 5.354 1.00 93.88 109 GLN A O 1
ATOM 940 N N . THR A 1 110 ? 2.717 -5.121 4.671 1.00 95.00 110 THR A N 1
ATOM 941 C CA . THR A 1 110 ? 2.496 -4.250 5.830 1.00 95.00 110 THR A CA 1
ATOM 942 C C . THR A 1 110 ? 1.082 -3.673 5.844 1.00 95.00 110 THR A C 1
ATOM 944 O O . THR A 1 110 ? 0.462 -3.621 6.905 1.00 95.00 110 THR A O 1
ATOM 947 N N . TYR A 1 111 ? 0.529 -3.344 4.675 1.00 96.69 111 TYR A N 1
ATOM 948 C CA . TYR A 1 111 ? -0.855 -2.902 4.545 1.00 96.69 111 TYR A CA 1
ATOM 949 C C . TYR A 1 111 ? -1.856 -4.004 4.915 1.00 96.69 111 TYR A C 1
ATOM 951 O O . TYR A 1 111 ? -2.796 -3.750 5.667 1.00 96.69 111 TYR A O 1
ATOM 959 N N . ILE A 1 112 ? -1.639 -5.243 4.453 1.00 95.62 112 ILE A N 1
ATOM 960 C CA . ILE A 1 112 ? -2.486 -6.390 4.829 1.00 95.62 112 ILE A CA 1
ATOM 961 C C . ILE A 1 112 ? -2.486 -6.591 6.349 1.00 95.62 112 ILE A C 1
ATOM 963 O O . ILE A 1 112 ? -3.544 -6.815 6.934 1.00 95.62 112 ILE A O 1
ATOM 967 N N . ASN A 1 113 ? -1.330 -6.462 7.002 1.00 95.19 113 ASN A N 1
ATOM 968 C CA . ASN A 1 113 ? -1.242 -6.576 8.457 1.00 95.19 113 ASN A CA 1
ATOM 969 C C . ASN A 1 113 ? -2.042 -5.475 9.169 1.00 95.19 113 ASN A C 1
ATOM 971 O O . ASN A 1 113 ? -2.804 -5.778 10.084 1.00 95.19 113 ASN A O 1
ATOM 975 N N . LEU A 1 114 ? -1.919 -4.215 8.731 1.00 95.88 114 LEU A N 1
ATOM 976 C CA . LEU A 1 114 ? -2.728 -3.117 9.270 1.00 95.88 114 LEU A CA 1
ATOM 977 C C . LEU A 1 114 ? -4.226 -3.396 9.090 1.00 95.88 114 LEU A C 1
ATOM 979 O O . LEU A 1 114 ? -4.999 -3.248 10.033 1.00 95.88 114 LEU A O 1
ATOM 983 N N . LYS A 1 115 ? -4.630 -3.841 7.898 1.00 95.88 115 LYS A N 1
ATOM 984 C CA . LYS A 1 115 ? -6.022 -4.174 7.593 1.00 95.88 115 LYS A CA 1
ATOM 985 C C . LYS A 1 115 ? -6.565 -5.274 8.506 1.00 95.88 115 LYS A C 1
ATOM 987 O O . LYS A 1 115 ? -7.651 -5.119 9.057 1.00 95.88 115 LYS A O 1
ATOM 992 N N . ASN A 1 116 ? -5.798 -6.343 8.718 1.00 95.56 116 ASN A N 1
ATOM 993 C CA . ASN A 1 116 ? -6.172 -7.411 9.644 1.00 95.56 116 ASN A CA 1
ATOM 994 C C . ASN A 1 116 ? -6.338 -6.881 11.072 1.00 95.56 116 ASN A C 1
ATOM 996 O O . ASN A 1 116 ? -7.328 -7.197 11.723 1.00 95.56 116 ASN A O 1
ATOM 1000 N N . ASN A 1 117 ? -5.425 -6.022 11.534 1.00 94.56 117 ASN A N 1
ATOM 1001 C CA . ASN A 1 117 ? -5.521 -5.419 12.864 1.00 94.56 117 ASN A CA 1
ATOM 1002 C C . ASN A 1 117 ? -6.786 -4.563 13.017 1.00 94.56 117 ASN A C 1
ATOM 1004 O O . ASN A 1 117 ? -7.453 -4.643 14.045 1.00 94.56 117 ASN A O 1
ATOM 1008 N N . ILE A 1 118 ? -7.143 -3.782 11.991 1.00 94.00 118 ILE A N 1
ATOM 1009 C CA . ILE A 1 118 ? -8.386 -2.999 11.975 1.00 94.00 118 ILE A CA 1
ATOM 1010 C C . ILE A 1 118 ? -9.606 -3.924 12.056 1.00 94.00 118 ILE A C 1
ATOM 1012 O O . ILE A 1 118 ? -10.526 -3.660 12.827 1.00 94.00 118 ILE A O 1
ATOM 1016 N N . TYR A 1 119 ? -9.631 -5.015 11.290 1.00 92.81 119 TYR A N 1
ATOM 1017 C CA . TYR A 1 119 ? -10.761 -5.944 11.298 1.00 92.81 119 TYR A CA 1
ATOM 1018 C C . TYR A 1 119 ? -10.900 -6.717 12.604 1.00 92.81 119 TYR A C 1
ATOM 1020 O O . TYR A 1 119 ? -12.015 -6.820 13.108 1.00 92.81 119 TYR 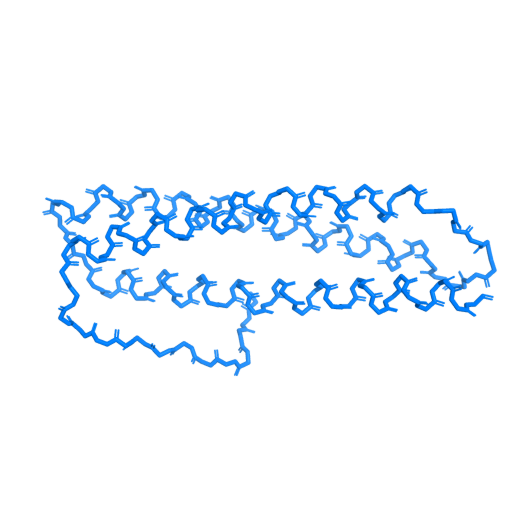A O 1
ATOM 1028 N N . GLU A 1 120 ? -9.807 -7.214 13.183 1.00 90.94 120 GLU A N 1
ATOM 1029 C CA . GLU A 1 120 ? -9.852 -7.863 14.498 1.00 90.94 120 GLU A CA 1
ATOM 1030 C C . GLU A 1 120 ? -10.311 -6.888 15.580 1.00 90.94 120 GLU A C 1
ATOM 1032 O O . GLU A 1 120 ? -11.130 -7.241 16.430 1.00 90.94 120 GLU A O 1
ATOM 1037 N N . TYR A 1 121 ? -9.858 -5.634 15.505 1.00 88.88 121 TYR A N 1
ATOM 1038 C CA . TYR A 1 121 ? -10.317 -4.587 16.403 1.00 88.88 121 TYR A CA 1
ATOM 1039 C C . TYR A 1 121 ? -11.829 -4.365 16.289 1.00 88.88 121 TYR A C 1
ATOM 1041 O O . TYR A 1 121 ? -12.544 -4.500 17.279 1.00 88.88 121 TYR A O 1
ATOM 1049 N N . LEU A 1 122 ? -12.334 -4.102 15.078 1.00 87.31 122 LEU A N 1
ATOM 1050 C CA . LEU A 1 122 ? -13.764 -3.895 14.822 1.00 87.31 122 LEU A CA 1
ATOM 1051 C C . LEU A 1 122 ? -14.609 -5.119 15.199 1.00 87.31 122 LEU A C 1
ATOM 1053 O O . LEU A 1 122 ? -15.698 -4.977 15.754 1.00 87.31 122 LEU A O 1
ATOM 1057 N N . ARG A 1 123 ? -14.100 -6.327 14.946 1.00 85.94 123 ARG A N 1
ATOM 1058 C CA . ARG A 1 123 ? -14.731 -7.581 15.365 1.00 85.94 123 ARG A CA 1
ATOM 1059 C C . ARG A 1 123 ? -14.848 -7.668 16.886 1.00 85.94 123 ARG A C 1
ATOM 1061 O O . ARG A 1 123 ? -15.895 -8.081 17.379 1.00 85.94 123 ARG A O 1
ATOM 1068 N N . GLY A 1 124 ? -13.818 -7.248 17.620 1.00 82.75 124 GLY A N 1
ATOM 1069 C CA . GLY A 1 124 ? -13.863 -7.135 19.078 1.00 82.75 124 GLY A CA 1
ATOM 1070 C C . GLY A 1 124 ? -14.998 -6.230 19.563 1.00 82.75 124 GLY A C 1
ATOM 1071 O O . GLY A 1 124 ? -15.696 -6.594 20.504 1.00 82.75 124 GLY A O 1
ATOM 1072 N N . LEU A 1 125 ? -15.247 -5.114 18.868 1.00 79.44 125 LEU A N 1
ATOM 1073 C CA . LEU A 1 125 ? -16.332 -4.174 19.194 1.00 79.44 125 LEU A CA 1
ATOM 1074 C C . LEU A 1 125 ? -17.738 -4.721 18.897 1.00 79.44 125 LEU A C 1
ATOM 1076 O O . LEU A 1 125 ? -18.713 -4.276 19.497 1.00 79.44 125 LEU A O 1
ATOM 1080 N N . LEU A 1 126 ? -17.862 -5.637 17.931 1.00 73.88 126 LEU A N 1
ATOM 1081 C CA . LEU A 1 126 ? -19.136 -6.260 17.551 1.00 73.88 126 LEU A CA 1
ATOM 1082 C C . LEU A 1 126 ? -19.581 -7.340 18.545 1.00 73.88 126 LEU A C 1
ATOM 1084 O O . LEU A 1 126 ? -20.779 -7.557 18.713 1.00 73.88 126 LEU A O 1
ATOM 1088 N N . ILE A 1 127 ? -18.624 -8.039 19.159 1.00 67.88 127 ILE A N 1
ATOM 1089 C CA . ILE A 1 127 ? -18.884 -9.173 20.062 1.00 67.88 127 ILE A CA 1
ATOM 1090 C C . ILE A 1 127 ? -18.996 -8.709 21.532 1.00 67.88 127 ILE A C 1
ATOM 1092 O O . ILE A 1 127 ? -19.532 -9.446 22.359 1.00 67.88 127 ILE A O 1
ATOM 1096 N N . SER A 1 128 ? -18.541 -7.488 21.853 1.00 55.56 128 SER A N 1
ATOM 1097 C CA . SER A 1 128 ? -18.693 -6.821 23.162 1.00 55.56 128 SER A CA 1
ATOM 1098 C C . SER A 1 128 ? -20.041 -6.113 23.347 1.00 55.56 128 SER A C 1
ATOM 1100 O O . SER A 1 128 ? -20.626 -6.206 24.444 1.00 55.56 128 SER A O 1
#

Nearest PDB structures (foldseek):
  6y07-assembly1_A  TM=7.717E-01  e=3.375E-01  synthetic construct
  1tjl-assembly1_A  TM=4.827E-01  e=3.773E-01  Escherichia coli
  8d9p-assembly1_A  TM=4.350E-01  e=1.087E+00  synthetic construct
  6z0c-assembly4_D  TM=4.113E-01  e=1.215E+00  Escherichia coli
  6z0c-assembly1_A  TM=4.245E-01  e=1.359E+00  Escherichia coli

Mean predicted aligned error: 6.33 Å

Organism: NCBI:txid1853311

pLDDT: mean 86.38, std 11.89, range [54.66, 98.19]

Solvent-accessible surface area (backbone atoms only — not comparable to full-atom values): 7499 Å² total; per-residue (Å²): 127,82,48,91,69,81,74,74,90,75,70,94,81,69,50,69,67,56,51,53,49,50,48,51,53,50,52,53,50,53,55,50,47,54,53,50,49,53,49,52,50,47,53,70,67,69,58,87,73,70,89,85,53,84,66,51,67,58,55,47,52,50,52,46,53,50,48,51,51,51,51,58,50,50,54,55,50,51,54,50,50,56,51,47,63,60,31,61,79,78,63,67,52,69,65,65,51,50,53,50,52,38,52,51,50,19,51,53,52,51,50,52,52,54,52,51,52,53,50,54,50,54,50,53,65,72,78,106

Radius of gyration: 18.04 Å; Cα contacts (8 Å, |Δi|>4): 54; chains: 1; bounding box: 40×23×51 Å

Sequence (128 aa):
MKSIIKYRGFNRNKSVDELLYNNILWLHYFNFIKVEITFLKQLLKEYPFKTNIPNLFEHIQLFIKDLDTFENHRIKIIENITSQNKQLKTNFNLAAFEDLAEEISDYKQTYINLKNNIYEYLRGLLIS